Protein AF-X1B6L5-F1 (afdb_monomer_lite)

Sequence (73 aa):
CEACGNIVEVLHGGGGELVCCGEPMVQLVENTVDAAKEKHVPVVEKVDGGVKVKVGDVPHPMEEKHYIEWIIF

Radius of gyration: 15.56 Å; chains: 1; bounding box: 33×30×34 Å

Organism: NCBI:txid412755

Foldseek 3Di:
DVVPPDDDDDPDDDPDFDDDPRDGDDDDDPPPDPDDCQQAPWDWDDDVPGIDIARGVPHFDPDPVGHDPDDDD

pLDDT: mean 96.61, std 2.89, range [75.62, 98.69]

Secondary structure (DSSP, 8-state):
-TTT------SS--SSPPEETTEEPPP--TT-S---HHHHSEEEEEETTEEEEEETTTTPP-BTTB-------

Structure (mmCIF, N/CA/C/O backbone):
data_AF-X1B6L5-F1
#
_entry.id   AF-X1B6L5-F1
#
loop_
_atom_site.group_PDB
_atom_site.id
_atom_site.type_symbol
_atom_site.label_atom_id
_atom_site.label_alt_id
_atom_site.label_comp_id
_atom_site.label_asym_id
_atom_site.label_entity_id
_atom_site.label_seq_id
_atom_site.pdbx_PDB_ins_code
_atom_site.Cartn_x
_atom_site.Cartn_y
_atom_site.Cartn_z
_atom_site.occupancy
_atom_site.B_iso_or_equiv
_atom_site.auth_seq_id
_atom_site.auth_comp_id
_atom_site.auth_asym_id
_atom_site.auth_atom_id
_atom_site.pdbx_PDB_model_num
ATOM 1 N N . CYS A 1 1 ? -7.063 3.416 7.934 1.00 98.12 1 CYS A N 1
ATOM 2 C CA . CYS A 1 1 ? -7.859 4.344 8.765 1.00 98.12 1 CYS A CA 1
ATOM 3 C C . CYS A 1 1 ? -7.756 5.711 8.125 1.00 98.12 1 CYS A C 1
ATOM 5 O O . CYS A 1 1 ? -6.652 6.238 8.043 1.00 98.12 1 CYS A O 1
ATOM 7 N N . GLU A 1 2 ? -8.867 6.247 7.632 1.00 97.44 2 GLU A N 1
ATOM 8 C CA . GLU A 1 2 ? -8.853 7.507 6.880 1.00 97.44 2 GLU A CA 1
ATOM 9 C C . GLU A 1 2 ? -8.639 8.726 7.791 1.00 97.44 2 GLU A C 1
ATOM 11 O O . GLU A 1 2 ? -8.084 9.726 7.346 1.00 97.44 2 GLU A O 1
ATOM 16 N N . ALA A 1 3 ? -8.977 8.626 9.082 1.00 97.94 3 ALA A N 1
ATOM 17 C CA . ALA A 1 3 ? -8.780 9.712 10.040 1.00 97.94 3 ALA A CA 1
ATOM 18 C C . ALA A 1 3 ? -7.307 9.976 10.410 1.00 97.94 3 ALA A C 1
ATOM 20 O O . ALA A 1 3 ? -6.909 11.131 10.550 1.00 97.94 3 ALA A O 1
ATOM 21 N N . CYS A 1 4 ? -6.497 8.928 10.612 1.00 98.31 4 CYS A N 1
ATOM 22 C CA . CYS A 1 4 ? -5.119 9.068 11.113 1.00 98.31 4 CYS A CA 1
ATOM 23 C C . CYS A 1 4 ? -4.031 8.509 10.188 1.00 98.31 4 CYS A C 1
ATOM 25 O O . CYS A 1 4 ? -2.850 8.659 10.491 1.00 98.31 4 CYS A O 1
ATOM 27 N N . GLY A 1 5 ? -4.407 7.854 9.087 1.00 97.88 5 GLY A N 1
ATOM 28 C CA . GLY A 1 5 ? -3.464 7.288 8.120 1.00 97.88 5 GLY A CA 1
ATOM 29 C C . GLY A 1 5 ? -2.908 5.907 8.478 1.00 97.88 5 GLY A C 1
ATOM 30 O O . GLY A 1 5 ? -2.120 5.370 7.712 1.00 97.88 5 GLY A O 1
ATOM 31 N N . ASN A 1 6 ? -3.319 5.282 9.591 1.00 98.50 6 ASN A N 1
ATOM 32 C CA . ASN A 1 6 ? -2.869 3.921 9.911 1.00 98.50 6 ASN A CA 1
ATOM 33 C C . ASN A 1 6 ? -3.305 2.915 8.834 1.00 98.50 6 ASN A C 1
ATOM 35 O O . ASN A 1 6 ? -4.505 2.774 8.562 1.00 98.50 6 ASN A O 1
ATOM 39 N N . ILE A 1 7 ? -2.339 2.163 8.306 1.00 98.38 7 ILE A N 1
ATOM 40 C CA . ILE A 1 7 ? -2.528 1.014 7.415 1.00 98.38 7 ILE A CA 1
ATOM 41 C C . ILE A 1 7 ? -1.926 -0.213 8.107 1.00 98.38 7 ILE A C 1
ATOM 43 O O . ILE A 1 7 ? -0.857 -0.127 8.708 1.00 98.38 7 ILE A O 1
ATOM 47 N N . VAL A 1 8 ? -2.643 -1.337 8.086 1.00 98.00 8 VAL A N 1
ATOM 48 C CA . VAL A 1 8 ? -2.234 -2.586 8.745 1.00 98.00 8 VAL A CA 1
ATOM 49 C C . VAL A 1 8 ? -2.509 -3.774 7.832 1.00 98.00 8 VAL A C 1
ATOM 51 O O . VAL A 1 8 ? -3.457 -3.747 7.050 1.00 98.00 8 VAL A O 1
ATOM 54 N N . GLU A 1 9 ? -1.711 -4.828 7.976 1.00 97.50 9 GLU A N 1
ATOM 55 C CA . GLU A 1 9 ? -1.914 -6.117 7.316 1.00 97.50 9 GLU A CA 1
ATOM 56 C C . GLU A 1 9 ? -2.347 -7.171 8.341 1.00 97.50 9 GLU A C 1
ATOM 58 O O . GLU A 1 9 ? -1.833 -7.229 9.462 1.00 97.50 9 GLU A O 1
ATOM 63 N N . VAL A 1 10 ? -3.310 -8.013 7.966 1.00 97.44 10 VAL A N 1
ATOM 64 C CA . VAL A 1 10 ? -3.794 -9.101 8.819 1.00 97.44 10 VAL A CA 1
ATOM 65 C C . VAL A 1 10 ? -2.899 -10.327 8.643 1.00 97.44 10 VAL A C 1
ATOM 67 O O . VAL A 1 10 ? -2.975 -11.0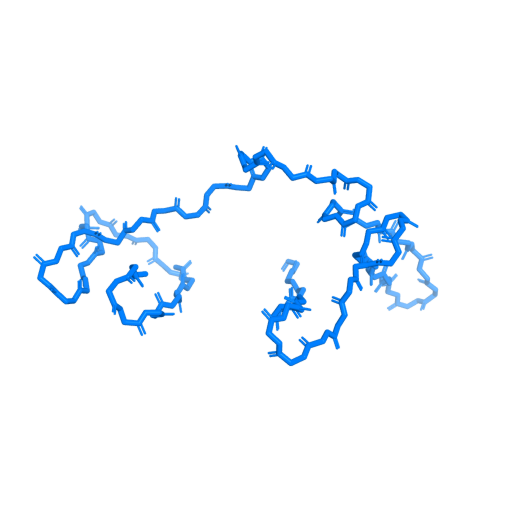11 7.630 1.00 97.44 10 VAL A O 1
ATOM 70 N N . LEU A 1 11 ? -2.111 -10.660 9.667 1.00 97.44 11 LEU A N 1
ATOM 71 C CA . LEU A 1 11 ? -1.284 -11.879 9.682 1.00 97.44 11 LEU A CA 1
ATOM 72 C C . LEU A 1 11 ? -2.046 -13.122 10.169 1.00 97.44 11 LEU A C 1
ATOM 74 O O . LEU A 1 11 ? -1.679 -14.256 9.867 1.00 97.44 11 LEU A O 1
ATOM 78 N N . HIS A 1 12 ? -3.104 -12.918 10.953 1.00 97.75 12 HIS A N 1
ATOM 79 C CA . HIS A 1 12 ? -3.977 -13.977 11.444 1.00 97.75 12 HIS A CA 1
ATOM 80 C C . HIS A 1 12 ? -5.412 -13.461 11.533 1.00 97.75 12 HIS A C 1
ATOM 82 O O . HIS A 1 12 ? -5.670 -12.444 12.177 1.00 97.75 12 HIS A O 1
ATOM 88 N N . GLY A 1 13 ? -6.338 -14.160 10.878 1.00 97.00 13 GLY A N 1
ATOM 89 C CA . GLY A 1 13 ? -7.742 -13.767 10.829 1.00 97.00 13 GLY A CA 1
ATOM 90 C C . GLY A 1 13 ? -8.491 -14.016 12.141 1.00 97.00 13 GLY A C 1
ATOM 91 O O . GLY A 1 13 ? -8.163 -14.913 12.913 1.00 97.00 13 GLY A O 1
ATOM 92 N N . GLY A 1 14 ? -9.553 -13.244 12.357 1.00 96.44 14 GLY A N 1
ATOM 93 C CA . GLY A 1 14 ? -10.510 -13.414 13.448 1.00 96.44 14 GLY A CA 1
ATOM 94 C C . GLY A 1 14 ? -11.886 -12.884 13.039 1.00 96.44 14 GLY A C 1
ATOM 95 O O . GLY A 1 14 ? -12.025 -12.276 11.984 1.00 96.44 14 GLY A O 1
ATOM 96 N N . GLY A 1 15 ? -12.914 -13.120 13.859 1.00 96.94 15 GLY A N 1
ATOM 97 C CA . GLY A 1 15 ? -14.293 -12.701 13.554 1.00 96.94 15 GLY A CA 1
ATOM 98 C C . GLY A 1 15 ? -14.645 -11.252 13.917 1.00 96.94 15 GLY A C 1
ATOM 99 O O . GLY A 1 15 ? -15.800 -10.868 13.772 1.00 96.94 15 GLY A O 1
ATOM 100 N N . GLY A 1 16 ? -13.697 -10.478 14.453 1.00 97.12 16 GLY A N 1
ATOM 101 C CA . GLY A 1 16 ? -13.914 -9.086 14.857 1.00 97.12 16 GLY A CA 1
ATOM 102 C C . GLY A 1 16 ? -13.669 -8.093 13.720 1.00 97.12 16 GLY A C 1
ATOM 103 O O . GLY A 1 16 ? -12.863 -8.350 12.830 1.00 97.12 16 GLY A O 1
ATOM 104 N N . GLU A 1 17 ? -14.332 -6.941 13.784 1.00 97.81 17 GLU A N 1
ATOM 105 C CA . GLU A 1 17 ? -14.095 -5.814 12.878 1.00 97.81 17 GLU A CA 1
ATOM 106 C C . GLU A 1 17 ? -12.880 -4.993 13.338 1.00 97.81 17 GLU A C 1
ATOM 108 O O . GLU A 1 17 ? -12.710 -4.721 14.530 1.00 97.81 17 GLU A O 1
ATOM 113 N N . LEU A 1 18 ? -12.023 -4.589 12.395 1.00 98.38 18 LEU A N 1
ATOM 114 C CA . LEU A 1 18 ? -10.896 -3.706 12.685 1.00 98.38 18 LEU A CA 1
ATOM 115 C C . LEU A 1 18 ? -11.404 -2.275 12.880 1.00 98.38 18 LEU A C 1
ATOM 117 O O . LEU A 1 18 ? -11.972 -1.691 11.962 1.00 98.38 18 LEU A O 1
ATOM 121 N N . VAL A 1 19 ? -11.158 -1.696 14.056 1.00 98.19 19 VAL A N 1
ATOM 122 C CA . VAL A 1 19 ? -11.569 -0.329 14.408 1.00 98.19 19 VAL A CA 1
ATOM 123 C C . VAL A 1 19 ? -10.343 0.511 14.740 1.00 98.19 19 VAL A C 1
ATOM 125 O O . VAL A 1 19 ? -9.466 0.090 15.496 1.00 98.19 19 VAL A O 1
ATOM 128 N N . CYS A 1 20 ? -10.296 1.730 14.210 1.00 98.69 20 CYS A N 1
ATOM 129 C CA . CYS A 1 20 ? -9.278 2.722 14.536 1.00 98.69 20 CYS A CA 1
ATOM 130 C C . CYS A 1 20 ? -9.943 4.100 14.603 1.00 98.69 20 CYS A C 1
ATOM 132 O O . CYS A 1 20 ? -10.830 4.387 13.811 1.00 98.69 20 CYS A O 1
ATOM 134 N N . CYS A 1 21 ? -9.562 4.944 15.566 1.00 98.38 21 CYS A N 1
ATOM 135 C CA . CYS A 1 21 ? -10.162 6.275 15.756 1.00 98.38 21 CYS A CA 1
ATOM 136 C C . CYS A 1 21 ? -11.692 6.286 15.977 1.00 98.38 21 CYS A C 1
ATOM 138 O O . CYS A 1 21 ? -12.337 7.307 15.768 1.00 98.38 21 CYS A O 1
ATOM 140 N N . GLY A 1 22 ? -12.262 5.181 16.473 1.00 97.94 22 GLY A N 1
ATOM 141 C CA . GLY A 1 22 ? -13.690 5.071 16.792 1.00 97.94 22 GLY A CA 1
ATOM 142 C C . GLY A 1 22 ? -14.584 4.667 15.616 1.00 97.94 22 GLY A C 1
ATOM 143 O O . GLY A 1 22 ? -15.797 4.607 15.794 1.00 97.94 22 GLY A O 1
ATOM 144 N N . GLU A 1 23 ? -14.004 4.353 14.456 1.00 97.75 23 GLU A N 1
ATOM 145 C CA 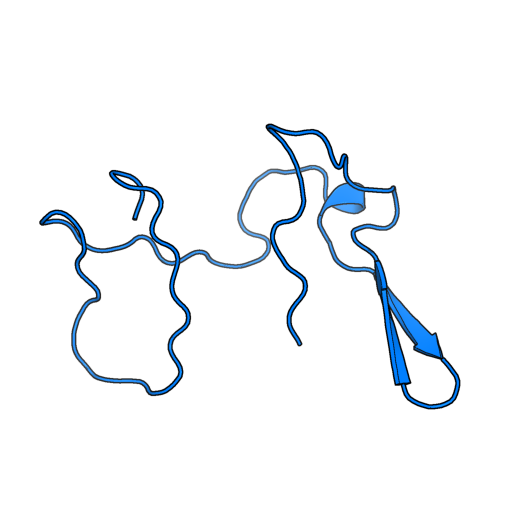. GLU A 1 23 ? -14.720 3.919 13.253 1.00 97.75 23 GLU A CA 1
ATOM 146 C C . GLU A 1 23 ? -14.121 2.628 12.659 1.00 97.75 23 GLU A C 1
ATOM 148 O O . GLU A 1 23 ? -12.929 2.346 12.862 1.00 97.75 23 GLU A O 1
ATOM 153 N N . PRO A 1 24 ? -14.922 1.829 11.930 1.00 98.38 24 PRO A N 1
ATOM 154 C CA . PRO A 1 24 ? -14.413 0.705 11.154 1.00 98.38 24 PRO A CA 1
ATOM 155 C C . PRO A 1 24 ? -13.334 1.144 10.161 1.00 98.38 24 PRO A C 1
ATOM 157 O O . PRO A 1 24 ? -13.469 2.151 9.465 1.00 98.38 24 PRO A O 1
ATOM 160 N N . MET A 1 25 ? -12.248 0.382 10.073 1.00 98.62 25 MET A N 1
ATOM 161 C CA . MET A 1 25 ? -11.211 0.622 9.076 1.00 98.62 25 MET A CA 1
ATOM 162 C C . MET A 1 25 ? -11.707 0.223 7.682 1.00 98.62 25 MET A C 1
ATOM 164 O O . MET A 1 25 ? -12.297 -0.837 7.497 1.00 98.62 25 MET A O 1
ATOM 168 N N . VAL A 1 26 ? -11.396 1.047 6.681 1.00 97.94 26 VAL A N 1
ATOM 169 C CA . VAL A 1 26 ? -11.671 0.737 5.273 1.00 97.94 26 VAL A CA 1
ATOM 170 C C . VAL A 1 26 ? -10.730 -0.367 4.788 1.00 97.94 26 VAL A C 1
ATOM 172 O O . VAL A 1 26 ? -9.508 -0.235 4.888 1.00 97.94 26 VAL A O 1
ATOM 175 N N . GLN A 1 27 ? -11.296 -1.445 4.241 1.00 97.44 27 GLN A N 1
ATOM 176 C CA . GLN A 1 27 ? -10.528 -2.473 3.544 1.00 97.44 27 GLN A CA 1
ATOM 177 C C . GLN A 1 27 ? -10.054 -1.925 2.192 1.00 97.44 27 GLN A C 1
ATOM 179 O O . GLN A 1 27 ? -10.865 -1.571 1.337 1.00 97.44 27 GLN A O 1
ATOM 184 N N . LEU A 1 28 ? -8.738 -1.886 1.989 1.00 96.88 28 LEU A N 1
ATOM 185 C CA . LEU A 1 28 ? -8.142 -1.524 0.706 1.00 96.88 28 LEU A CA 1
ATOM 186 C C . LEU A 1 28 ? -8.193 -2.743 -0.219 1.00 96.88 28 LEU A C 1
ATOM 188 O O . LEU A 1 28 ? -7.426 -3.684 -0.041 1.00 96.88 28 LEU A O 1
ATOM 192 N N . VAL A 1 29 ? -9.128 -2.743 -1.170 1.00 96.75 29 VAL A N 1
ATOM 193 C CA . VAL A 1 29 ? -9.281 -3.829 -2.148 1.00 96.75 29 VAL A CA 1
ATOM 194 C C . VAL A 1 29 ? -8.502 -3.491 -3.416 1.00 96.75 29 VAL A C 1
ATOM 196 O O . VAL A 1 29 ? -8.668 -2.415 -4.000 1.00 96.75 29 VAL A O 1
ATOM 199 N N . GLU A 1 30 ? -7.657 -4.410 -3.863 1.00 96.00 30 GLU A N 1
ATOM 200 C CA . GLU A 1 30 ? -6.746 -4.211 -4.983 1.00 96.00 30 GLU A CA 1
ATOM 201 C C . GLU A 1 30 ? -7.499 -3.944 -6.297 1.00 96.00 30 GLU A C 1
ATOM 203 O O . GLU A 1 30 ? -8.557 -4.512 -6.565 1.00 96.00 30 GLU A O 1
ATOM 208 N N . ASN A 1 31 ? -6.924 -3.103 -7.164 1.00 94.25 31 ASN A N 1
ATOM 209 C CA . ASN A 1 31 ? -7.435 -2.804 -8.512 1.00 94.25 31 ASN A CA 1
ATOM 210 C C . ASN A 1 31 ? -8.868 -2.229 -8.576 1.00 94.25 31 ASN A C 1
ATOM 212 O O . ASN A 1 31 ? -9.519 -2.330 -9.618 1.00 94.25 31 ASN A O 1
ATOM 216 N N . THR A 1 32 ? -9.357 -1.615 -7.493 1.00 94.38 32 THR A N 1
ATOM 217 C CA . THR A 1 32 ? -10.704 -1.011 -7.432 1.00 94.38 32 THR A CA 1
ATOM 218 C C . THR A 1 32 ? -10.727 0.507 -7.619 1.00 94.38 32 THR A C 1
ATOM 220 O O . THR A 1 32 ? -11.763 1.059 -7.982 1.00 94.38 32 THR A O 1
ATOM 223 N N . VAL A 1 33 ? -9.598 1.187 -7.406 1.00 93.44 33 VAL A N 1
ATOM 224 C CA . VAL A 1 33 ? -9.475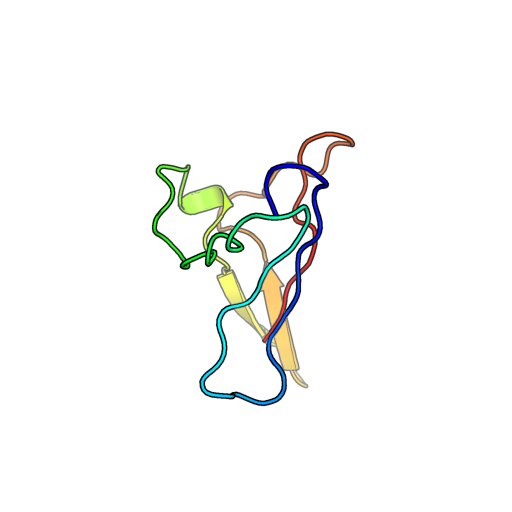 2.638 -7.599 1.00 93.44 33 VAL A CA 1
ATOM 225 C C . VAL A 1 33 ? -9.359 2.955 -9.091 1.00 93.44 33 VAL A C 1
ATOM 227 O O . VAL A 1 33 ? -8.595 2.310 -9.813 1.00 93.44 33 VAL A O 1
ATOM 230 N N . ASP A 1 34 ? -10.092 3.972 -9.552 1.00 92.06 34 ASP A N 1
ATOM 231 C CA . ASP A 1 34 ? -9.955 4.510 -10.908 1.00 92.06 34 ASP A CA 1
ATOM 232 C C . ASP A 1 34 ? -8.650 5.315 -11.027 1.00 92.06 34 ASP A C 1
ATOM 234 O O . ASP A 1 34 ? -8.590 6.514 -10.750 1.00 92.06 34 ASP A O 1
ATOM 238 N N . ALA A 1 35 ? -7.571 4.610 -11.361 1.00 92.00 35 ALA A N 1
ATOM 239 C CA . ALA A 1 35 ? -6.228 5.147 -11.527 1.00 92.00 35 ALA A CA 1
ATOM 240 C C . ALA A 1 35 ? -5.577 4.605 -12.810 1.00 92.00 35 ALA A C 1
ATOM 242 O O . ALA A 1 35 ? -5.972 3.570 -13.352 1.00 92.00 35 ALA A O 1
ATOM 243 N N . ALA A 1 36 ? -4.540 5.297 -13.291 1.00 93.56 36 ALA A N 1
ATOM 244 C CA . ALA A 1 36 ? -3.793 4.923 -14.494 1.00 93.56 36 ALA A CA 1
ATOM 245 C C . ALA A 1 36 ? -3.124 3.547 -14.332 1.00 93.56 36 ALA A C 1
ATOM 247 O O . ALA A 1 36 ? -2.060 3.433 -13.718 1.00 93.56 36 ALA A O 1
ATOM 248 N N . LYS A 1 37 ? -3.745 2.485 -14.849 1.00 94.19 37 LYS A N 1
ATOM 249 C CA . LYS A 1 37 ? -3.314 1.096 -14.612 1.00 94.19 37 LYS A CA 1
ATOM 250 C C . LYS A 1 37 ? -1.863 0.854 -15.010 1.00 94.19 37 LYS A C 1
ATOM 252 O O . LYS A 1 37 ? -1.143 0.177 -14.284 1.00 94.19 37 LYS A O 1
ATOM 257 N N . GLU A 1 38 ? -1.409 1.465 -16.095 1.00 96.00 38 GLU A N 1
ATOM 258 C CA . GLU A 1 38 ? -0.040 1.366 -16.595 1.00 96.00 38 GLU A CA 1
ATOM 259 C C . GLU A 1 38 ? 1.017 1.885 -15.609 1.00 96.00 38 GLU A C 1
ATOM 261 O O . GLU A 1 38 ? 2.175 1.498 -15.719 1.00 96.00 38 GLU A O 1
ATOM 266 N N . LYS A 1 39 ? 0.634 2.713 -14.628 1.00 95.88 39 LYS A N 1
ATOM 267 C CA . LYS A 1 39 ? 1.527 3.216 -13.572 1.00 95.88 39 LYS A CA 1
ATOM 268 C C . LYS A 1 39 ? 1.370 2.511 -12.228 1.00 95.88 39 LYS A C 1
ATOM 270 O O . LYS A 1 39 ? 2.260 2.641 -11.403 1.00 95.88 39 LYS A O 1
ATOM 275 N N . HIS A 1 40 ? 0.269 1.796 -11.994 1.00 97.38 40 HIS A N 1
ATOM 276 C CA . HIS A 1 40 ? -0.061 1.258 -10.664 1.00 97.38 40 HIS A CA 1
ATOM 277 C C . HIS A 1 40 ? -0.108 -0.272 -10.619 1.00 97.38 40 HIS A C 1
ATOM 279 O O . HIS A 1 40 ? 0.116 -0.852 -9.562 1.00 97.38 40 HIS A O 1
ATOM 285 N N . VAL A 1 41 ? -0.374 -0.943 -11.745 1.00 96.75 41 VAL A N 1
ATOM 286 C CA . VAL A 1 41 ? -0.364 -2.409 -11.803 1.00 96.75 41 VAL A CA 1
ATOM 287 C C . VAL A 1 41 ? 1.091 -2.897 -11.816 1.00 96.75 41 VAL A C 1
ATOM 289 O O . VAL A 1 41 ? 1.848 -2.493 -12.705 1.00 96.75 41 VAL A O 1
ATOM 292 N N . PRO A 1 42 ? 1.505 -3.763 -10.871 1.00 97.38 42 PRO A N 1
ATOM 293 C CA . PRO A 1 42 ? 2.872 -4.265 -10.831 1.00 97.38 42 PRO A CA 1
ATOM 294 C C . PRO A 1 42 ? 3.234 -5.094 -12.068 1.00 97.38 42 PRO A C 1
ATOM 296 O O . PRO A 1 42 ? 2.465 -5.945 -12.519 1.00 97.38 42 PRO A O 1
ATOM 299 N N . VAL A 1 43 ? 4.448 -4.896 -12.578 1.00 97.12 43 VAL A N 1
ATOM 300 C CA . VAL A 1 43 ? 5.052 -5.709 -13.637 1.00 97.12 43 VAL A CA 1
ATOM 301 C C . VAL A 1 43 ? 6.103 -6.618 -13.016 1.00 97.12 43 VAL A C 1
ATOM 303 O O . VAL A 1 43 ? 7.077 -6.151 -12.421 1.00 97.12 43 VAL A O 1
ATOM 306 N N . VAL A 1 44 ? 5.900 -7.923 -13.175 1.00 96.69 44 VAL A N 1
ATOM 307 C CA . VAL A 1 44 ? 6.731 -8.971 -12.577 1.00 96.69 44 VAL A CA 1
ATOM 308 C C . VAL A 1 44 ? 7.655 -9.573 -13.634 1.00 96.69 44 VAL A C 1
ATOM 310 O O . VAL A 1 44 ? 7.200 -10.069 -14.663 1.00 96.69 44 VAL A O 1
ATOM 313 N N . GLU A 1 45 ? 8.957 -9.563 -13.365 1.00 96.56 45 GLU A N 1
ATOM 314 C CA . GLU A 1 45 ? 10.004 -10.094 -14.237 1.00 96.56 45 GLU A CA 1
ATOM 315 C C . GLU A 1 45 ? 10.797 -11.174 -13.490 1.00 96.56 45 GLU A C 1
ATOM 317 O O . GLU A 1 45 ? 11.331 -10.935 -12.406 1.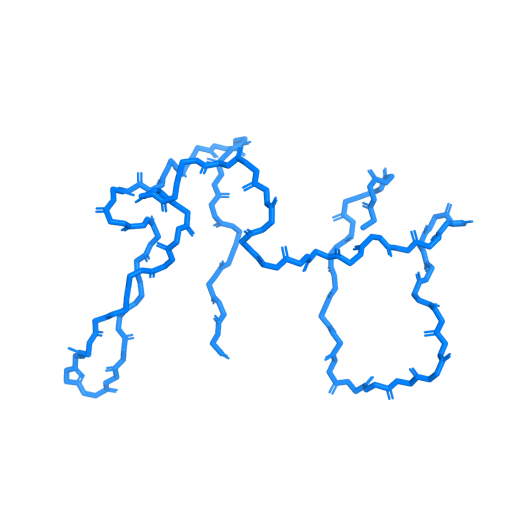00 96.56 45 GLU A O 1
ATOM 322 N N . LYS A 1 46 ? 10.877 -12.384 -14.055 1.00 96.50 46 LYS A N 1
ATOM 323 C CA . LYS A 1 46 ? 11.735 -13.444 -13.507 1.00 96.50 46 LYS A CA 1
ATOM 324 C C . LYS A 1 46 ? 13.192 -13.113 -13.809 1.00 96.50 46 LYS A C 1
ATOM 326 O O . LYS A 1 46 ? 13.530 -12.841 -14.958 1.00 96.50 46 LYS A O 1
ATOM 331 N N . VAL A 1 47 ? 14.043 -13.191 -12.798 1.00 96.88 47 VAL A N 1
ATOM 332 C CA . VAL A 1 47 ? 15.491 -12.990 -12.918 1.00 96.88 47 VAL A CA 1
ATOM 333 C C . VAL A 1 47 ? 16.216 -14.199 -12.337 1.00 96.88 47 VAL A C 1
ATOM 335 O O . VAL A 1 47 ? 15.611 -15.012 -11.636 1.00 96.88 47 VAL A O 1
ATOM 338 N N . ASP A 1 48 ? 17.504 -14.349 -12.635 1.00 97.38 48 ASP A N 1
ATOM 339 C CA . ASP A 1 48 ? 18.281 -15.423 -12.020 1.00 97.38 48 ASP A CA 1
ATOM 340 C C . ASP A 1 48 ? 18.280 -15.265 -10.490 1.00 97.38 48 ASP A C 1
ATOM 342 O O . ASP A 1 48 ? 18.507 -14.174 -9.965 1.00 97.38 48 ASP A O 1
ATOM 346 N N . GLY A 1 49 ? 17.936 -16.337 -9.779 1.00 95.50 49 GLY A N 1
ATOM 347 C CA . GLY A 1 49 ? 17.814 -16.336 -8.320 1.00 95.50 49 GLY A CA 1
ATOM 348 C C . GLY A 1 49 ? 16.595 -15.615 -7.725 1.00 95.50 49 GLY A C 1
ATOM 349 O O . GLY A 1 49 ? 16.513 -15.538 -6.499 1.00 95.50 49 GLY A O 1
ATOM 350 N N . GLY A 1 50 ? 15.633 -15.112 -8.515 1.00 95.56 50 GLY A N 1
ATOM 351 C CA . GLY A 1 50 ? 14.444 -14.485 -7.927 1.00 95.56 50 GLY A CA 1
ATOM 352 C C . GLY A 1 50 ? 13.484 -13.778 -8.883 1.00 95.56 50 GLY A C 1
ATOM 353 O O . GLY A 1 50 ? 13.284 -14.162 -10.036 1.00 95.56 50 GLY A O 1
ATOM 354 N N . VAL A 1 51 ? 12.841 -12.737 -8.358 1.00 96.88 51 VAL A N 1
ATOM 355 C CA . VAL A 1 51 ? 11.827 -11.945 -9.055 1.00 96.88 51 VAL A CA 1
ATOM 356 C C . VAL A 1 51 ? 12.141 -10.466 -8.879 1.00 96.88 51 VAL A C 1
ATOM 358 O O . VAL A 1 51 ? 12.425 -10.007 -7.775 1.00 96.88 51 VAL A O 1
ATOM 361 N N . LYS A 1 52 ? 12.062 -9.713 -9.974 1.00 95.94 52 LYS A N 1
ATOM 362 C CA . LYS A 1 52 ? 12.093 -8.255 -9.978 1.00 95.94 52 LYS A CA 1
ATOM 363 C C . LYS A 1 52 ? 10.678 -7.741 -10.205 1.00 95.94 52 LYS A C 1
ATOM 365 O O . LYS A 1 52 ? 10.034 -8.107 -11.184 1.00 95.94 52 LYS A O 1
ATOM 370 N N . VAL A 1 53 ? 10.216 -6.866 -9.322 1.00 97.56 53 VAL A N 1
ATOM 371 C CA . VAL A 1 53 ? 8.916 -6.203 -9.450 1.00 97.56 53 VAL A CA 1
ATOM 372 C C . VAL A 1 53 ? 9.138 -4.723 -9.740 1.00 97.56 53 VAL A C 1
ATOM 374 O O . VAL A 1 53 ? 10.004 -4.087 -9.138 1.00 97.56 53 VAL A O 1
ATOM 377 N N . LYS A 1 54 ? 8.375 -4.186 -10.691 1.00 96.50 54 LYS A N 1
ATOM 378 C CA . LYS A 1 54 ? 8.318 -2.759 -11.033 1.00 96.50 54 LYS A CA 1
ATOM 379 C C . LYS A 1 54 ? 6.880 -2.275 -10.872 1.00 96.50 54 LYS A C 1
ATOM 381 O O . LYS A 1 54 ? 5.957 -3.050 -11.102 1.00 96.50 54 LYS A O 1
ATOM 386 N N . VAL A 1 55 ? 6.692 -1.005 -10.533 1.00 97.44 55 VAL A N 1
ATOM 387 C CA . VAL A 1 55 ? 5.370 -0.365 -10.513 1.00 97.44 55 VAL A CA 1
ATOM 388 C C . VAL A 1 55 ? 5.430 0.886 -11.401 1.00 97.44 55 VAL A C 1
ATOM 390 O O . VAL A 1 55 ? 6.151 1.827 -11.073 1.00 97.44 55 VAL A O 1
ATOM 393 N N . GLY A 1 56 ? 4.757 0.942 -12.554 1.00 97.12 56 GLY A N 1
ATOM 394 C CA . GLY A 1 56 ? 4.080 -0.114 -13.324 1.00 97.12 56 GLY A CA 1
ATOM 395 C C . GLY A 1 56 ? 4.846 -0.456 -14.608 1.00 97.12 56 GLY A C 1
ATOM 396 O O . GLY A 1 56 ? 6.068 -0.620 -14.582 1.00 97.12 56 GLY A O 1
ATOM 397 N N . ASP A 1 57 ? 4.130 -0.561 -15.730 1.00 96.12 57 ASP A N 1
ATOM 398 C CA . ASP A 1 57 ? 4.724 -0.619 -17.077 1.00 96.12 57 ASP A CA 1
ATOM 399 C C . ASP A 1 57 ? 5.365 0.729 -17.448 1.00 96.12 57 ASP A C 1
ATOM 401 O O . ASP A 1 57 ? 6.492 0.798 -17.942 1.00 96.12 57 ASP A O 1
ATOM 405 N N . VAL A 1 58 ? 4.684 1.816 -17.081 1.00 97.31 58 VAL A N 1
ATOM 406 C CA . VAL A 1 58 ? 5.239 3.166 -17.003 1.00 97.31 58 VAL A CA 1
ATOM 407 C C . VAL A 1 58 ? 5.652 3.432 -15.549 1.00 97.31 58 VAL A C 1
ATOM 409 O O . VAL A 1 58 ? 4.867 3.139 -14.643 1.00 97.31 58 VAL A O 1
ATOM 412 N N . PRO A 1 59 ? 6.845 4.003 -15.282 1.00 97.75 59 PRO A N 1
ATOM 413 C CA . PRO A 1 59 ? 7.277 4.291 -13.918 1.00 97.75 59 PRO A CA 1
ATOM 414 C C . PRO A 1 59 ? 6.257 5.136 -13.149 1.00 97.75 59 PRO A C 1
ATOM 416 O O . PRO A 1 59 ? 5.834 6.202 -13.615 1.00 97.75 59 PRO A O 1
ATOM 419 N N . HIS A 1 60 ? 5.878 4.662 -11.964 1.00 98.25 60 HIS A N 1
ATOM 420 C CA . HIS A 1 60 ? 5.108 5.456 -11.021 1.00 98.25 60 HIS A CA 1
ATOM 421 C C . HIS A 1 60 ? 5.962 6.631 -10.500 1.00 98.25 60 HIS A C 1
ATOM 423 O O . HIS A 1 60 ? 7.160 6.445 -10.268 1.00 98.25 60 HIS A O 1
ATOM 429 N N . PRO A 1 61 ? 5.391 7.836 -10.302 1.00 97.81 61 PRO A N 1
ATOM 430 C CA . PRO A 1 61 ? 6.089 8.936 -9.633 1.00 97.81 61 PRO A CA 1
ATOM 431 C C . PRO A 1 61 ? 6.602 8.540 -8.239 1.00 97.81 61 PRO A C 1
ATOM 433 O O . PRO A 1 61 ? 5.965 7.754 -7.546 1.00 97.81 61 PRO A O 1
ATOM 436 N N . MET A 1 62 ? 7.738 9.088 -7.813 1.00 98.00 62 MET A N 1
ATOM 437 C CA . MET A 1 62 ? 8.319 8.837 -6.484 1.00 98.00 62 MET A CA 1
ATOM 438 C C . MET A 1 62 ? 8.684 10.164 -5.816 1.00 98.00 62 MET A C 1
ATOM 440 O O . MET A 1 62 ? 9.826 10.398 -5.428 1.00 98.00 62 MET A O 1
ATOM 444 N N . GLU A 1 63 ? 7.698 11.052 -5.743 1.00 97.75 63 GLU A N 1
ATOM 445 C CA . GLU A 1 63 ? 7.822 12.385 -5.154 1.00 97.75 63 GLU A CA 1
ATOM 446 C C . GLU A 1 63 ? 7.369 12.360 -3.687 1.00 97.75 63 GLU A C 1
ATOM 448 O O . GLU A 1 63 ? 6.565 11.516 -3.300 1.00 97.75 63 GLU A O 1
ATOM 453 N N . GLU A 1 64 ? 7.800 13.327 -2.871 1.00 96.94 64 GLU A N 1
ATOM 454 C CA . GLU A 1 64 ? 7.539 13.373 -1.414 1.00 96.94 64 GLU A CA 1
ATOM 455 C C . GLU A 1 64 ? 6.059 13.174 -1.024 1.00 96.94 64 GLU A C 1
ATOM 457 O O . GLU A 1 64 ? 5.752 12.575 0.003 1.00 96.94 64 GLU A O 1
ATOM 462 N N . LYS A 1 65 ? 5.129 13.659 -1.855 1.00 96.44 65 LYS A N 1
ATOM 463 C CA . LYS A 1 65 ? 3.677 13.576 -1.614 1.00 96.44 65 LY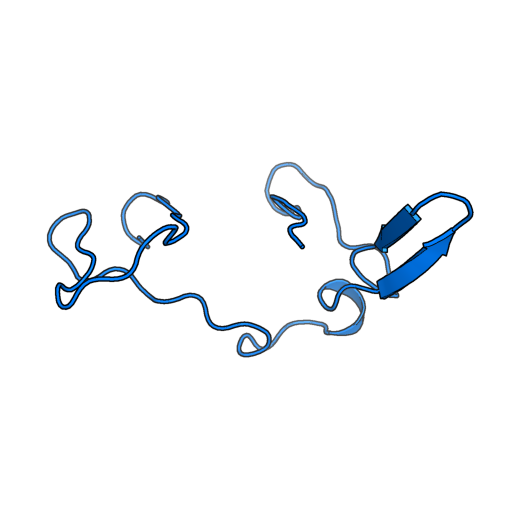S A CA 1
ATOM 464 C C . LYS A 1 65 ? 2.965 12.504 -2.439 1.00 96.44 65 LYS A C 1
ATOM 466 O O . LYS A 1 65 ? 1.747 12.388 -2.337 1.00 96.44 65 LYS A O 1
ATOM 471 N N . HIS A 1 66 ? 3.681 11.789 -3.303 1.00 97.38 66 HIS A N 1
ATOM 472 C CA . HIS A 1 66 ? 3.096 10.801 -4.201 1.00 97.38 66 HIS A CA 1
ATOM 473 C C . HIS A 1 66 ? 4.147 9.774 -4.629 1.00 97.38 66 HIS A C 1
ATOM 475 O O . HIS A 1 66 ? 4.958 10.027 -5.525 1.00 97.38 66 HIS A O 1
ATOM 481 N N . TYR A 1 67 ? 4.115 8.619 -3.974 1.00 98.25 67 TYR A N 1
ATOM 482 C CA . TYR A 1 67 ? 5.062 7.530 -4.161 1.00 98.25 67 TYR A CA 1
ATOM 483 C C . TYR A 1 67 ? 4.400 6.183 -3.848 1.00 98.25 67 TYR A C 1
ATOM 485 O O . TYR A 1 67 ? 3.321 6.134 -3.260 1.00 98.25 67 TYR A O 1
ATOM 493 N N . ILE A 1 68 ? 5.049 5.092 -4.252 1.00 98.12 68 ILE A N 1
ATOM 494 C CA . ILE A 1 68 ? 4.662 3.733 -3.858 1.00 98.12 68 ILE A CA 1
ATOM 495 C C . ILE A 1 68 ? 5.280 3.433 -2.490 1.00 98.12 68 ILE A C 1
ATOM 497 O O . ILE A 1 68 ? 6.505 3.391 -2.373 1.00 98.12 68 ILE A O 1
ATOM 501 N N . GLU A 1 69 ? 4.447 3.234 -1.466 1.00 97.81 69 GLU A N 1
ATOM 502 C CA . GLU A 1 69 ? 4.910 3.044 -0.083 1.00 97.81 69 GLU A CA 1
ATOM 503 C C . GLU A 1 69 ? 5.638 1.707 0.133 1.00 97.81 69 GLU A C 1
ATOM 505 O O . GLU A 1 69 ? 6.652 1.657 0.830 1.00 97.81 69 GLU A O 1
ATOM 510 N N . TRP A 1 70 ? 5.164 0.624 -0.490 1.00 97.75 70 TRP A N 1
ATOM 511 C CA . TRP A 1 70 ? 5.824 -0.683 -0.465 1.00 97.75 70 TRP A CA 1
ATOM 512 C C . TRP A 1 70 ? 5.447 -1.544 -1.674 1.00 97.75 70 TRP A C 1
ATOM 514 O O . TRP A 1 70 ? 4.474 -1.294 -2.382 1.00 97.75 70 TRP A O 1
ATOM 524 N N . ILE A 1 71 ? 6.236 -2.598 -1.885 1.00 96.44 71 ILE A N 1
ATOM 525 C CA . ILE A 1 71 ? 5.926 -3.722 -2.768 1.00 96.44 71 ILE A CA 1
ATOM 526 C C . ILE A 1 71 ? 5.978 -4.972 -1.893 1.00 96.44 71 ILE A C 1
AT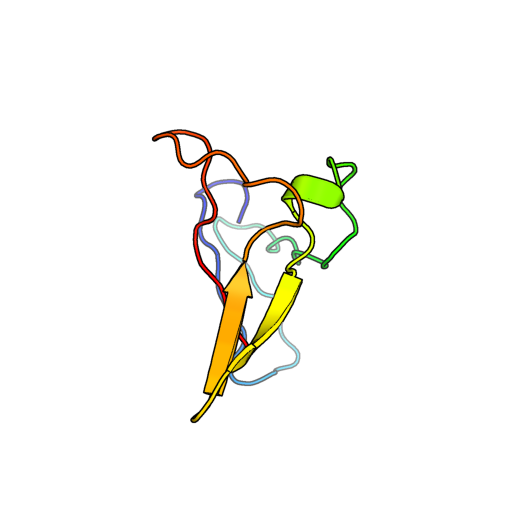OM 528 O O . ILE A 1 71 ? 6.994 -5.216 -1.242 1.00 96.44 71 ILE A O 1
ATOM 532 N N . ILE A 1 72 ? 4.894 -5.744 -1.877 1.00 92.44 72 ILE A N 1
ATOM 533 C CA . ILE A 1 72 ? 4.770 -6.977 -1.096 1.00 92.44 72 ILE A CA 1
ATOM 534 C C . ILE A 1 72 ? 4.337 -8.135 -1.998 1.00 92.44 72 ILE A C 1
ATOM 536 O O . ILE A 1 72 ? 3.703 -7.911 -3.033 1.00 92.44 72 ILE A O 1
ATOM 540 N N . PHE A 1 73 ? 4.757 -9.346 -1.633 1.00 75.62 73 PHE A N 1
ATOM 541 C CA . PHE A 1 73 ? 4.543 -10.592 -2.363 1.00 75.62 73 PHE A CA 1
ATOM 542 C C . PHE A 1 73 ? 3.895 -11.631 -1.452 1.00 75.62 73 PHE A C 1
ATOM 544 O O . PHE A 1 73 ? 4.339 -11.716 -0.285 1.00 75.62 73 PHE A O 1
#

InterPro domains:
  IPR002742 Desulfoferrodoxin, ferrous iron-binding domain [PF01880] (33-71)
  IPR004462 Desulfoferrodoxin, N-terminal domain [PF06397] (1-27)
  IPR004462 Desulfoferrodoxin, N-terminal domain [TIGR00319] (1-25)
  IPR004462 Desulfoferrodoxin, N-terminal domain [cd00974] (1-28)
  IPR036073 Desulfoferrodoxin, ferrous iron-binding domain superfamily [G3DSA:2.60.40.730] (30-73)
  IPR036073 Desulfoferrodoxin, ferrous iron-binding domain superfamily [SSF49367] (25-72)
  IPR038094 Desulfoferrodoxin, N-terminal domain superfamily [G3DSA:2.20.28.100] (1-29)
  IPR051233 Desulfoferrodoxin superoxide reductase [PTHR36541] (1-71)